Protein AF-A0A9E4QHS6-F1 (afdb_monomer_lite)

Structure (mmCIF, N/CA/C/O backbone):
data_AF-A0A9E4QHS6-F1
#
_entry.id   AF-A0A9E4QHS6-F1
#
loop_
_atom_site.group_PDB
_atom_site.id
_atom_site.type_symbol
_atom_site.label_atom_id
_atom_site.label_alt_id
_atom_site.label_comp_id
_atom_site.label_asym_id
_atom_site.label_entity_id
_atom_site.label_seq_id
_atom_site.pdbx_PDB_ins_code
_atom_site.Cartn_x
_atom_site.Cartn_y
_atom_site.Cartn_z
_atom_site.occupancy
_atom_site.B_iso_or_equiv
_atom_site.auth_seq_id
_atom_site.auth_comp_id
_atom_site.auth_asym_id
_atom_site.auth_atom_id
_atom_site.pdbx_PDB_model_num
ATOM 1 N N . MET A 1 1 ? -3.343 -1.477 -11.629 1.00 91.25 1 MET A N 1
ATOM 2 C CA . MET A 1 1 ? -1.962 -1.341 -11.120 1.00 91.25 1 MET A CA 1
ATOM 3 C C . MET A 1 1 ? -1.916 -1.953 -9.740 1.00 91.25 1 MET A C 1
ATOM 5 O O . MET A 1 1 ? -2.830 -1.691 -8.967 1.00 91.25 1 MET A O 1
ATOM 9 N N . LEU A 1 2 ? -0.896 -2.753 -9.442 1.00 93.88 2 LEU A N 1
ATOM 10 C CA . LEU A 1 2 ? -0.743 -3.361 -8.124 1.00 93.88 2 LEU A CA 1
ATOM 11 C C . LEU A 1 2 ? -0.202 -2.320 -7.134 1.00 93.88 2 LEU A C 1
ATOM 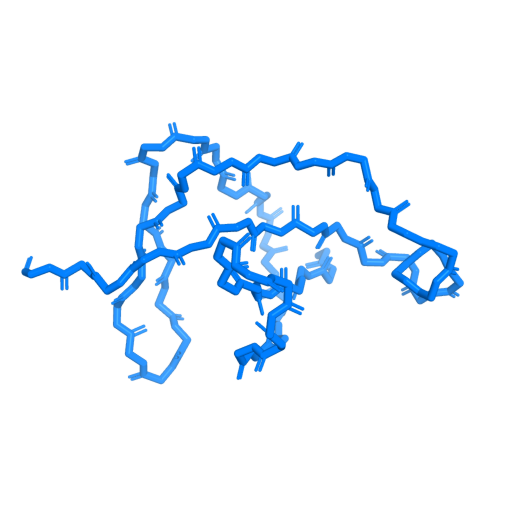13 O O . LEU A 1 2 ? 0.757 -1.610 -7.445 1.00 93.88 2 LEU A O 1
ATOM 17 N N . VAL A 1 3 ? -0.814 -2.224 -5.958 1.00 94.56 3 VAL A N 1
ATOM 18 C CA . VAL A 1 3 ? -0.332 -1.398 -4.847 1.00 94.56 3 VAL A CA 1
ATOM 19 C C . VAL A 1 3 ? -0.187 -2.240 -3.591 1.00 94.56 3 VAL A C 1
ATOM 21 O O . VAL A 1 3 ? -1.002 -3.121 -3.324 1.00 94.56 3 VAL A O 1
ATOM 24 N N . TRP A 1 4 ? 0.861 -1.955 -2.832 1.00 95.25 4 TRP A N 1
ATOM 25 C CA . TRP A 1 4 ? 1.175 -2.555 -1.546 1.00 95.25 4 TRP A CA 1
ATOM 26 C C . TRP A 1 4 ? 0.939 -1.533 -0.458 1.00 95.25 4 TRP A C 1
ATOM 28 O O . TRP A 1 4 ? 1.544 -0.465 -0.473 1.00 95.25 4 TRP A O 1
ATOM 38 N N . LEU A 1 5 ? 0.066 -1.870 0.478 1.00 94.75 5 LEU A N 1
ATOM 39 C CA . LEU A 1 5 ? -0.215 -1.054 1.638 1.00 94.75 5 LEU A CA 1
ATOM 40 C C . LEU A 1 5 ? 0.744 -1.481 2.742 1.00 94.75 5 LEU A C 1
ATOM 42 O O . LEU A 1 5 ? 0.785 -2.650 3.128 1.00 94.75 5 LEU A O 1
ATOM 46 N N . THR A 1 6 ? 1.510 -0.533 3.260 1.00 95.38 6 THR A N 1
ATOM 47 C CA . THR A 1 6 ? 2.400 -0.737 4.402 1.00 95.38 6 THR A CA 1
ATOM 48 C C . THR A 1 6 ? 2.091 0.278 5.489 1.00 95.38 6 THR A C 1
ATOM 50 O O . THR A 1 6 ? 1.588 1.362 5.214 1.00 95.38 6 THR A O 1
ATOM 53 N N . ARG A 1 7 ? 2.406 -0.036 6.741 1.00 93.94 7 ARG A N 1
ATOM 54 C CA . ARG A 1 7 ? 2.425 0.965 7.814 1.00 93.94 7 ARG A CA 1
ATOM 55 C C . ARG A 1 7 ? 3.718 1.778 7.772 1.00 93.94 7 ARG A C 1
ATOM 57 O O . ARG A 1 7 ? 4.646 1.435 7.041 1.00 93.94 7 ARG A O 1
ATOM 64 N N . GLU A 1 8 ? 3.778 2.844 8.567 1.00 91.81 8 GLU A N 1
ATOM 65 C CA . GLU A 1 8 ? 4.965 3.710 8.681 1.00 91.81 8 GLU A CA 1
ATOM 66 C C . GLU A 1 8 ? 6.217 2.956 9.156 1.00 91.81 8 GLU A C 1
ATOM 68 O O . GLU A 1 8 ? 7.334 3.322 8.805 1.00 91.81 8 GLU A O 1
ATOM 73 N N . ASP A 1 9 ? 6.040 1.864 9.902 1.00 90.94 9 ASP A N 1
ATOM 74 C CA . ASP A 1 9 ? 7.122 0.974 10.339 1.00 90.94 9 ASP A CA 1
ATOM 75 C C . ASP A 1 9 ? 7.562 -0.045 9.265 1.00 90.94 9 ASP A C 1
ATOM 77 O O . ASP A 1 9 ? 8.434 -0.877 9.515 1.00 90.94 9 ASP A O 1
ATOM 81 N N . GLY A 1 10 ? 6.970 0.007 8.066 1.00 88.44 10 GLY A N 1
ATOM 82 C CA . GLY A 1 10 ? 7.236 -0.917 6.963 1.00 88.44 10 GLY A CA 1
ATOM 83 C C . GLY A 1 10 ? 6.476 -2.243 7.045 1.00 88.44 10 GLY A C 1
ATOM 84 O O . GLY A 1 10 ? 6.665 -3.099 6.179 1.00 88.44 10 GLY A O 1
ATOM 85 N N . THR A 1 11 ? 5.600 -2.434 8.038 1.00 92.00 11 THR A N 1
ATOM 86 C CA . THR A 1 11 ? 4.772 -3.642 8.151 1.00 92.00 11 THR A CA 1
ATOM 87 C C . THR A 1 11 ? 3.802 -3.728 6.979 1.00 92.00 11 THR A C 1
ATOM 89 O O . THR A 1 11 ? 3.024 -2.803 6.747 1.00 92.00 11 THR A O 1
ATOM 92 N N . PHE A 1 12 ? 3.813 -4.853 6.262 1.00 92.62 12 PHE A N 1
ATOM 93 C CA . PHE A 1 12 ? 2.842 -5.134 5.208 1.00 92.62 12 PHE A CA 1
ATOM 94 C C . PHE A 1 12 ? 1.427 -5.245 5.789 1.00 92.62 12 PHE A C 1
ATOM 96 O O . PHE A 1 12 ? 1.201 -5.969 6.758 1.00 92.62 12 PHE A O 1
ATOM 103 N N . VAL A 1 13 ? 0.488 -4.516 5.190 1.00 93.50 13 VAL A N 1
ATOM 104 C CA . VAL A 1 13 ? -0.930 -4.516 5.560 1.00 93.50 13 VAL A CA 1
ATOM 105 C C . VAL A 1 13 ? -1.707 -5.391 4.593 1.00 93.50 13 VAL A C 1
ATOM 107 O O . VAL A 1 13 ? -2.326 -6.360 5.020 1.00 93.50 13 VAL A O 1
ATOM 110 N N . ASP A 1 14 ? -1.679 -5.037 3.308 1.00 94.44 14 ASP A N 1
ATOM 111 C CA . ASP A 1 14 ? -2.423 -5.731 2.259 1.00 94.44 14 ASP A CA 1
ATOM 112 C C . ASP A 1 14 ? -1.903 -5.342 0.863 1.00 94.44 14 ASP A C 1
ATOM 114 O O . ASP A 1 14 ? -1.129 -4.392 0.713 1.00 94.44 14 ASP A O 1
ATOM 118 N N . GLU A 1 15 ? -2.359 -6.037 -0.175 1.00 93.12 15 GLU A N 1
ATOM 119 C CA . GLU A 1 15 ? -2.130 -5.670 -1.570 1.00 93.12 15 GLU A CA 1
ATOM 120 C C . GLU A 1 15 ? -3.433 -5.656 -2.371 1.00 93.12 15 GLU A C 1
ATOM 122 O O . GLU A 1 15 ? -4.329 -6.472 -2.176 1.00 93.12 15 GLU A O 1
ATOM 127 N N . THR A 1 16 ? -3.560 -4.714 -3.305 1.00 94.56 16 THR A N 1
ATOM 128 C CA . THR A 1 16 ? -4.747 -4.643 -4.163 1.00 94.56 16 THR A CA 1
ATOM 129 C C . THR A 1 16 ? -4.431 -4.067 -5.535 1.00 94.56 16 THR A C 1
ATOM 131 O O . THR A 1 16 ? -3.416 -3.399 -5.741 1.00 94.56 16 THR A O 1
ATOM 134 N N . ASN A 1 17 ? -5.323 -4.310 -6.493 1.00 94.62 17 ASN A N 1
ATOM 135 C CA . ASN A 1 17 ? -5.266 -3.672 -7.797 1.00 94.62 17 ASN A CA 1
ATOM 136 C C . ASN A 1 17 ? -6.154 -2.432 -7.820 1.00 94.62 17 ASN A C 1
ATOM 138 O O . ASN A 1 17 ? -7.356 -2.511 -7.588 1.00 94.62 17 ASN A O 1
ATOM 142 N N . VAL A 1 18 ? -5.561 -1.298 -8.179 1.00 92.38 18 VAL A N 1
ATOM 143 C CA . VAL A 1 18 ? -6.260 -0.023 -8.354 1.00 92.38 18 VAL A CA 1
ATOM 144 C C . VAL A 1 18 ? -6.189 0.443 -9.802 1.00 92.38 18 VAL A C 1
ATOM 146 O O . VAL A 1 18 ? -5.200 0.201 -10.504 1.00 92.38 18 VAL A O 1
ATOM 149 N N . GLU A 1 19 ? -7.225 1.138 -10.260 1.00 92.62 19 GLU A N 1
ATOM 150 C CA . GLU A 1 19 ? -7.219 1.797 -11.572 1.00 92.62 19 GLU A CA 1
ATOM 151 C C . GLU A 1 19 ? -6.274 3.001 -11.589 1.00 92.62 19 GLU A C 1
ATOM 153 O O . GLU A 1 19 ? -5.581 3.240 -12.575 1.00 92.62 19 GLU A O 1
ATOM 158 N N . LYS A 1 20 ? -6.205 3.720 -10.465 1.00 91.44 20 LYS A N 1
ATOM 159 C CA . LYS A 1 20 ? -5.333 4.869 -10.230 1.00 91.44 20 LYS A CA 1
ATOM 160 C C . LYS A 1 20 ? -4.687 4.723 -8.857 1.00 91.44 20 LYS A C 1
ATOM 162 O O . LYS A 1 20 ? -5.371 4.392 -7.894 1.00 91.44 20 LYS A O 1
ATOM 167 N N . VAL A 1 21 ? -3.383 4.976 -8.770 1.00 91.44 21 VAL A N 1
ATOM 168 C CA . VAL A 1 21 ? -2.689 4.986 -7.479 1.00 91.44 21 VAL A CA 1
ATOM 169 C C . VAL A 1 21 ? -3.162 6.200 -6.669 1.00 91.44 21 VAL A C 1
ATOM 171 O O . VAL A 1 21 ? -3.068 7.315 -7.192 1.00 91.44 21 VAL A O 1
ATOM 174 N N . PRO A 1 22 ? -3.687 6.006 -5.445 1.00 93.38 22 PRO A N 1
ATOM 175 C CA . PRO A 1 22 ? -4.091 7.112 -4.587 1.00 93.38 22 PRO A CA 1
ATOM 176 C C . PRO A 1 22 ? -2.881 7.952 -4.175 1.00 93.38 22 PRO A C 1
ATOM 178 O O . PRO A 1 22 ? -1.815 7.419 -3.860 1.00 93.38 22 PRO A O 1
ATOM 181 N N . ALA A 1 23 ? -3.053 9.268 -4.179 1.00 94.25 23 ALA A N 1
ATOM 182 C CA . ALA A 1 23 ? -2.052 10.212 -3.708 1.00 94.25 23 ALA A CA 1
ATOM 183 C C . ALA A 1 23 ? -2.060 10.331 -2.175 1.00 94.25 23 ALA A C 1
ATOM 185 O O . ALA A 1 23 ? -3.002 9.917 -1.499 1.00 94.25 23 ALA A O 1
ATOM 186 N N . VAL A 1 24 ? -1.019 10.955 -1.621 1.00 95.62 24 VAL A N 1
ATOM 187 C CA . VAL A 1 24 ? -0.970 11.306 -0.194 1.00 95.62 24 VAL A CA 1
ATOM 188 C C . VAL A 1 24 ? -2.183 12.162 0.184 1.00 95.62 24 VAL A C 1
ATOM 190 O O . VAL A 1 24 ? -2.499 13.144 -0.487 1.00 95.62 24 VAL A O 1
ATOM 193 N N . GLY A 1 25 ? -2.863 11.779 1.264 1.00 95.25 25 GLY A N 1
ATOM 194 C CA . GLY A 1 25 ? -4.108 12.384 1.735 1.00 95.25 25 GLY A CA 1
ATOM 195 C C . GLY A 1 25 ? -5.380 11.751 1.165 1.00 95.25 25 GLY A C 1
ATOM 196 O O . GLY A 1 25 ? -6.445 11.946 1.750 1.00 95.25 25 GLY A O 1
ATOM 197 N N . GLU A 1 26 ? -5.294 10.969 0.083 1.00 95.88 26 GLU A N 1
ATOM 198 C CA . GLU A 1 26 ? -6.429 10.193 -0.426 1.00 95.88 26 GLU A CA 1
ATOM 199 C C . GLU A 1 26 ? -6.654 8.917 0.401 1.00 95.88 26 GLU A C 1
ATOM 201 O O . GLU A 1 26 ? -5.783 8.438 1.135 1.00 95.88 26 GLU A O 1
ATOM 206 N N . GLU A 1 27 ? -7.859 8.361 0.286 1.00 95.19 27 GLU A N 1
ATOM 207 C CA . GLU A 1 27 ? -8.266 7.147 0.989 1.00 95.19 27 GLU A CA 1
ATOM 208 C C . GLU A 1 27 ? -8.355 5.960 0.031 1.00 95.19 27 GLU A C 1
ATOM 210 O O . GLU A 1 27 ? -8.730 6.091 -1.135 1.00 95.19 27 GLU A O 1
ATOM 215 N N . ILE A 1 28 ? -8.034 4.780 0.547 1.00 93.94 28 ILE A N 1
ATOM 216 C CA . ILE A 1 28 ? -8.143 3.503 -0.144 1.00 93.94 28 ILE A CA 1
ATOM 217 C C . ILE A 1 28 ? -8.894 2.515 0.747 1.00 93.94 28 ILE A C 1
ATOM 219 O O . ILE A 1 28 ? -8.696 2.464 1.961 1.00 93.94 28 ILE A O 1
ATOM 223 N N . VAL A 1 29 ? -9.790 1.733 0.148 1.00 92.94 29 VAL A N 1
ATOM 224 C CA . VAL A 1 29 ? -10.587 0.732 0.864 1.00 92.94 29 VAL A CA 1
ATOM 225 C C . VAL A 1 29 ? -10.114 -0.655 0.454 1.00 92.94 29 VAL A C 1
ATOM 227 O O . VAL A 1 29 ? -10.331 -1.077 -0.680 1.00 92.94 29 VAL A O 1
ATOM 230 N N . VAL A 1 30 ? -9.473 -1.358 1.388 1.00 89.94 30 VAL A N 1
ATOM 231 C CA . VAL A 1 30 ? -9.015 -2.747 1.234 1.00 89.94 30 VAL A CA 1
ATOM 232 C C . VAL A 1 30 ? -9.316 -3.480 2.532 1.00 89.94 30 VAL A C 1
ATOM 234 O O . VAL A 1 30 ? -8.585 -3.337 3.512 1.00 89.94 30 VAL A O 1
ATOM 237 N N . GLY A 1 31 ? -10.462 -4.168 2.571 1.00 89.50 31 GLY A N 1
ATOM 238 C CA . GLY A 1 31 ? -11.058 -4.730 3.792 1.00 89.50 31 GLY A CA 1
ATOM 239 C C . GLY A 1 31 ? -11.544 -3.649 4.770 1.00 89.50 31 GLY A C 1
ATOM 240 O O . GLY A 1 31 ? -12.732 -3.568 5.070 1.00 89.50 31 GLY A O 1
ATOM 241 N N . SER A 1 32 ? -10.627 -2.781 5.191 1.00 92.12 32 SER A N 1
ATOM 242 C CA 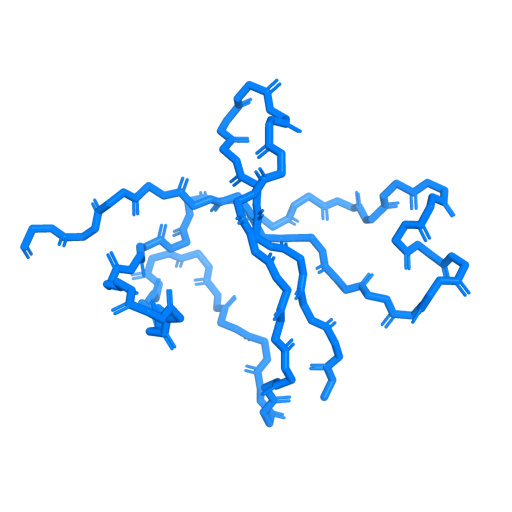. SER A 1 32 ? -10.820 -1.579 6.000 1.00 92.12 32 SER A CA 1
ATOM 243 C C . SER A 1 32 ? -10.528 -0.313 5.187 1.00 92.12 32 SER A C 1
ATOM 245 O O . SER A 1 32 ? -9.925 -0.365 4.110 1.00 92.12 32 SER A O 1
ATOM 247 N N . ARG A 1 33 ? -10.955 0.844 5.703 1.00 94.75 33 ARG A N 1
ATOM 248 C CA . ARG A 1 33 ? -10.613 2.147 5.129 1.00 94.75 33 ARG A CA 1
ATOM 249 C C . ARG A 1 33 ? -9.256 2.611 5.658 1.00 94.75 33 ARG A C 1
ATOM 251 O O . ARG A 1 33 ? -9.020 2.632 6.865 1.00 94.75 33 ARG A O 1
ATOM 258 N N . TRP A 1 34 ? -8.390 3.007 4.740 1.00 95.75 34 TRP A N 1
ATOM 259 C CA . TRP A 1 34 ? -7.036 3.463 5.011 1.00 95.75 34 TRP A CA 1
ATOM 260 C C . TRP A 1 34 ? -6.806 4.813 4.338 1.00 95.75 34 TRP A C 1
ATOM 262 O O . TRP A 1 34 ? -7.302 5.046 3.239 1.00 95.75 34 TRP A O 1
ATOM 272 N N . ARG A 1 35 ? -6.035 5.696 4.967 1.00 96.69 35 ARG A N 1
ATOM 273 C CA . ARG A 1 35 ? -5.578 6.960 4.382 1.00 96.69 35 ARG A CA 1
ATOM 274 C C . ARG A 1 35 ? -4.109 6.845 4.011 1.00 96.69 35 ARG A C 1
ATOM 276 O O . ARG A 1 35 ? -3.309 6.425 4.844 1.00 96.69 35 ARG A O 1
ATOM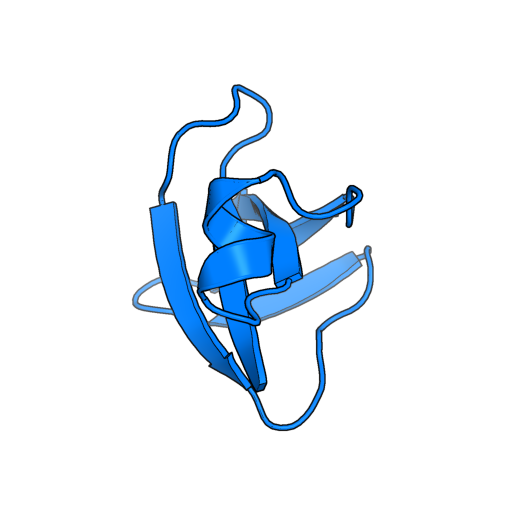 283 N N . VAL A 1 36 ? -3.756 7.242 2.791 1.00 96.69 36 VAL A N 1
ATOM 284 C CA . VAL A 1 36 ? -2.362 7.283 2.335 1.00 96.69 36 VAL A CA 1
ATOM 285 C C . VAL A 1 36 ? -1.655 8.461 2.992 1.00 96.69 36 VAL A C 1
ATOM 287 O O . VAL A 1 36 ? -2.117 9.598 2.909 1.00 96.69 36 VAL A O 1
ATOM 290 N N . VAL A 1 37 ? -0.533 8.184 3.645 1.00 97.12 37 VAL A N 1
ATOM 291 C CA . VAL A 1 37 ? 0.298 9.186 4.327 1.00 97.12 37 VAL A CA 1
ATOM 292 C C . VAL A 1 37 ? 1.636 9.402 3.636 1.00 97.12 37 VAL A C 1
ATOM 294 O O . VAL A 1 37 ? 2.186 10.493 3.735 1.00 97.12 37 VAL A O 1
ATOM 297 N N . ASP A 1 38 ? 2.125 8.409 2.890 1.00 96.19 38 ASP A N 1
ATOM 298 C CA . ASP A 1 38 ? 3.342 8.534 2.090 1.00 96.19 38 ASP A CA 1
ATOM 299 C C . ASP A 1 38 ? 3.315 7.595 0.870 1.00 96.19 38 ASP A C 1
ATOM 301 O O . ASP A 1 38 ? 2.617 6.577 0.851 1.00 96.19 38 ASP A O 1
ATOM 305 N N . THR A 1 39 ? 4.084 7.942 -0.160 1.00 93.50 39 THR A N 1
ATOM 306 C CA . THR A 1 39 ? 4.254 7.167 -1.399 1.00 93.50 39 THR A CA 1
ATOM 307 C C . THR A 1 39 ? 5.745 6.988 -1.690 1.00 93.50 39 THR A C 1
ATOM 309 O O . THR A 1 39 ? 6.283 7.627 -2.605 1.00 93.50 39 THR A O 1
ATOM 312 N N . PRO A 1 40 ? 6.455 6.168 -0.897 1.00 91.56 40 PRO A N 1
ATOM 313 C CA . PRO A 1 40 ? 7.886 5.984 -1.057 1.00 91.56 40 PRO A CA 1
ATOM 314 C C . PRO A 1 40 ? 8.213 5.258 -2.365 1.00 91.56 40 PRO A C 1
ATOM 316 O O . PRO A 1 40 ? 7.386 4.574 -2.976 1.00 91.56 40 PRO A O 1
ATOM 319 N N . ALA A 1 41 ? 9.474 5.362 -2.784 1.00 87.12 41 ALA A N 1
ATOM 320 C CA . ALA A 1 41 ? 9.962 4.562 -3.897 1.00 87.12 41 ALA A CA 1
ATOM 321 C C . ALA A 1 41 ? 9.806 3.061 -3.572 1.00 87.12 41 ALA A C 1
ATOM 323 O O . ALA A 1 41 ? 10.164 2.634 -2.471 1.00 87.12 41 ALA A O 1
ATOM 324 N N . PRO A 1 42 ? 9.319 2.236 -4.517 1.00 85.25 42 PRO A N 1
ATOM 325 C CA . PRO A 1 42 ? 9.116 0.819 -4.264 1.00 85.25 42 PRO A CA 1
ATOM 326 C C . PRO A 1 42 ? 10.445 0.129 -3.933 1.00 85.25 42 PRO A C 1
ATOM 328 O O . PRO A 1 42 ? 11.464 0.343 -4.604 1.00 85.25 42 PRO A O 1
ATOM 331 N N . ASN A 1 43 ? 10.426 -0.716 -2.901 1.00 85.25 43 ASN A N 1
ATOM 332 C CA . ASN A 1 43 ? 11.568 -1.554 -2.542 1.00 85.25 43 ASN A CA 1
ATOM 333 C C . ASN A 1 43 ? 11.838 -2.614 -3.633 1.00 85.25 43 ASN A C 1
ATOM 335 O O . ASN A 1 43 ? 11.070 -2.762 -4.586 1.00 85.25 43 ASN A O 1
ATOM 339 N N . GLU A 1 44 ? 12.945 -3.356 -3.528 1.00 88.50 44 GLU A N 1
ATOM 340 C CA . GLU A 1 44 ? 13.305 -4.353 -4.551 1.00 88.50 44 GLU A CA 1
ATOM 341 C C . GLU A 1 44 ? 12.210 -5.402 -4.785 1.00 88.50 44 GLU A C 1
ATOM 343 O O . GLU A 1 44 ? 12.023 -5.854 -5.914 1.00 88.50 44 GLU A O 1
ATOM 348 N N . GLN A 1 45 ? 11.469 -5.769 -3.740 1.00 86.00 45 GLN A N 1
ATOM 349 C CA . GLN A 1 45 ? 10.405 -6.762 -3.824 1.00 86.00 45 GLN A CA 1
ATOM 350 C C . GLN A 1 45 ? 9.184 -6.217 -4.577 1.00 86.00 45 GLN A C 1
ATOM 352 O O . GLN A 1 45 ? 8.745 -6.830 -5.549 1.00 86.00 45 GLN A O 1
ATOM 357 N N . ALA A 1 46 ? 8.710 -5.026 -4.209 1.00 86.94 46 ALA A N 1
ATOM 358 C CA . ALA A 1 46 ? 7.623 -4.334 -4.892 1.00 86.94 46 ALA A CA 1
ATOM 359 C C . ALA A 1 46 ? 7.977 -4.059 -6.363 1.00 86.94 46 ALA A C 1
ATOM 361 O O . ALA A 1 46 ? 7.166 -4.307 -7.254 1.00 86.94 46 ALA A O 1
ATOM 362 N N . LYS A 1 47 ? 9.230 -3.670 -6.651 1.00 88.00 47 LYS A N 1
ATOM 363 C CA . LYS A 1 47 ? 9.729 -3.503 -8.028 1.00 88.00 47 LYS A CA 1
ATOM 364 C C . LYS A 1 47 ? 9.634 -4.786 -8.850 1.00 88.00 47 LYS A C 1
ATOM 366 O O . LYS A 1 47 ? 9.190 -4.727 -9.993 1.00 88.00 47 LYS A O 1
ATOM 371 N N . ARG A 1 48 ? 10.025 -5.939 -8.292 1.00 90.25 48 ARG A N 1
ATOM 372 C CA . ARG A 1 48 ? 9.936 -7.241 -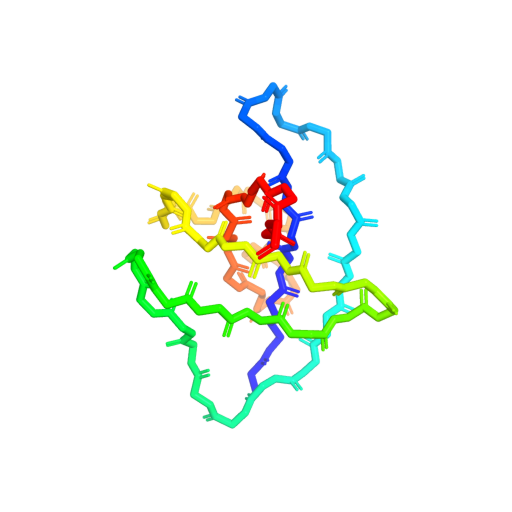8.987 1.00 90.25 48 ARG A CA 1
ATOM 373 C C . ARG A 1 48 ? 8.498 -7.625 -9.325 1.00 90.25 48 ARG A C 1
ATOM 375 O O . ARG A 1 48 ? 8.278 -8.293 -10.328 1.00 90.25 48 ARG A O 1
ATOM 382 N N . MET A 1 49 ? 7.541 -7.191 -8.511 1.00 86.81 49 MET A N 1
ATOM 383 C CA . MET A 1 49 ? 6.116 -7.462 -8.707 1.00 86.81 49 MET A CA 1
ATOM 384 C C . MET A 1 49 ? 5.389 -6.378 -9.513 1.00 86.81 49 MET A C 1
ATOM 386 O O . MET A 1 49 ? 4.200 -6.518 -9.787 1.00 86.81 49 MET A O 1
ATOM 390 N N . GLY A 1 50 ? 6.074 -5.296 -9.898 1.00 89.69 50 GLY A N 1
ATOM 391 C CA . GLY A 1 50 ? 5.431 -4.143 -10.531 1.00 89.69 50 GLY A CA 1
ATOM 392 C C . GLY A 1 50 ? 4.440 -3.424 -9.607 1.00 89.69 50 GLY A C 1
ATOM 393 O O . GLY A 1 50 ? 3.514 -2.777 -10.097 1.00 89.69 50 GLY A O 1
ATOM 394 N N . ALA A 1 51 ? 4.616 -3.554 -8.289 1.00 92.88 51 ALA A N 1
ATOM 395 C CA . ALA A 1 51 ? 3.795 -2.909 -7.277 1.00 92.88 51 ALA A CA 1
ATOM 396 C C . ALA A 1 51 ? 4.347 -1.525 -6.909 1.00 92.88 51 ALA A C 1
ATOM 398 O O . ALA A 1 51 ? 5.561 -1.332 -6.794 1.00 92.88 51 ALA A O 1
ATOM 399 N N . GLN A 1 52 ? 3.452 -0.567 -6.672 1.00 93.94 52 GLN A N 1
ATOM 400 C CA . GLN A 1 52 ? 3.795 0.673 -5.971 1.00 93.94 52 GLN A CA 1
ATOM 401 C C . GLN A 1 52 ? 3.548 0.519 -4.471 1.00 93.94 52 GLN A 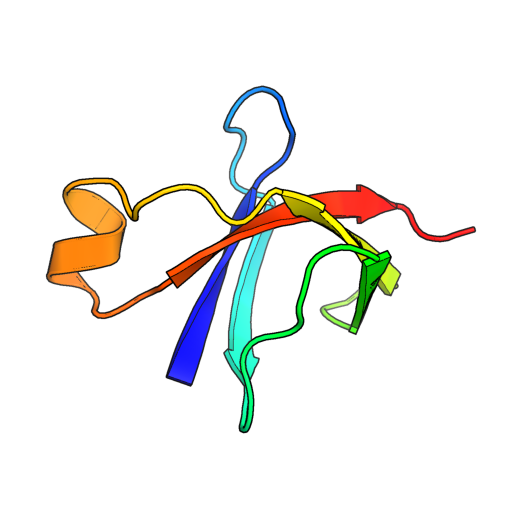C 1
ATOM 403 O O . GLN A 1 52 ? 2.638 -0.201 -4.072 1.00 93.94 52 GLN A O 1
ATOM 408 N N . VAL A 1 53 ? 4.349 1.183 -3.639 1.00 94.75 53 VAL A N 1
ATOM 409 C CA . VAL A 1 53 ? 4.214 1.113 -2.178 1.00 94.75 53 VAL A CA 1
ATOM 410 C C . VAL A 1 53 ? 3.489 2.358 -1.683 1.00 94.75 53 VAL A C 1
ATOM 412 O O . VAL A 1 53 ? 3.872 3.477 -2.015 1.00 94.75 53 VAL A O 1
ATOM 415 N N . LEU A 1 54 ? 2.446 2.141 -0.891 1.00 95.69 54 LEU A N 1
ATOM 416 C CA . LEU A 1 54 ? 1.654 3.161 -0.224 1.00 95.69 54 LEU A CA 1
ATOM 417 C C . LEU A 1 54 ? 1.797 2.963 1.276 1.00 95.69 54 LEU A C 1
ATOM 419 O O . LEU A 1 54 ? 1.427 1.914 1.803 1.00 95.69 54 LEU A O 1
ATOM 423 N N . VAL A 1 55 ? 2.292 3.980 1.968 1.00 96.44 55 VAL A N 1
ATOM 424 C CA . VAL A 1 55 ? 2.260 3.994 3.426 1.00 96.44 55 VAL A CA 1
ATOM 425 C C . VAL A 1 55 ? 0.895 4.502 3.849 1.00 96.44 55 VAL A C 1
ATOM 427 O O . VAL A 1 55 ? 0.446 5.552 3.382 1.00 96.44 55 VAL A O 1
ATOM 430 N N . VAL A 1 56 ? 0.223 3.756 4.718 1.00 96.56 56 VAL A N 1
ATOM 431 C CA . VAL A 1 56 ? -1.150 4.031 5.124 1.00 96.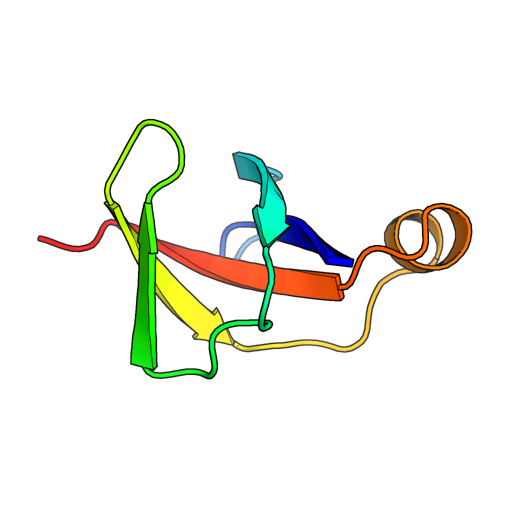56 56 VAL A CA 1
ATOM 432 C C . VAL A 1 56 ? -1.340 4.022 6.635 1.00 96.56 56 VAL A C 1
ATOM 434 O O . VAL A 1 56 ? -0.644 3.323 7.373 1.00 96.56 56 VAL A O 1
ATOM 437 N N . GLN A 1 57 ? -2.362 4.749 7.075 1.00 96.56 57 GLN A N 1
ATOM 438 C CA . GLN A 1 57 ? -2.896 4.708 8.435 1.00 96.56 57 GLN A CA 1
ATOM 439 C C . GLN A 1 57 ? -4.407 4.434 8.409 1.00 96.56 57 GLN A C 1
ATOM 441 O O . GLN A 1 57 ? -5.044 4.702 7.385 1.00 96.56 57 GLN A O 1
ATOM 446 N N . PRO A 1 58 ? -5.008 3.892 9.484 1.00 94.56 58 PRO A N 1
ATOM 447 C CA . PRO A 1 58 ? -6.458 3.740 9.562 1.00 94.56 58 PRO A CA 1
ATOM 448 C C . PRO A 1 58 ? -7.154 5.083 9.317 1.00 94.56 58 PRO A C 1
ATOM 450 O O . PRO A 1 58 ? -6.755 6.096 9.890 1.00 94.56 58 PRO A O 1
ATOM 453 N N . ALA A 1 59 ? -8.165 5.097 8.453 1.00 89.06 59 ALA A N 1
ATOM 454 C CA . ALA A 1 59 ? -9.021 6.265 8.287 1.00 89.06 59 ALA A CA 1
ATOM 455 C C . ALA A 1 59 ? -10.222 6.121 9.230 1.00 89.06 59 ALA A C 1
ATOM 457 O O . ALA A 1 59 ? -10.961 5.139 9.124 1.00 89.06 59 ALA A O 1
ATOM 458 N N . GLU A 1 60 ? -10.366 7.067 10.159 1.00 75.94 60 GLU A N 1
ATOM 459 C CA . GLU A 1 60 ? -11.527 7.185 11.056 1.00 75.94 60 GLU A CA 1
ATOM 460 C C . GLU A 1 60 ? -12.818 7.540 10.300 1.00 75.94 60 GLU A C 1
ATOM 462 O O . GLU A 1 60 ? -12.755 8.338 9.333 1.00 75.94 60 GLU A O 1
#

Radius of gyration: 10.27 Å; chains: 1; bounding box: 25×20×23 Å

Sequence (60 aa):
MLVWLTREDGTFVDETNVEKVPAVGEEIVVGSRWRVVDTPAPNEQAKRMGAQVLVVQPAE

Secondary structure (DSSP, 8-state):
-EEEEE-TT--EEEEEE-SSPPPTT-EEEESEEEEEEE-PPPPHHHHHHTEEEEEEEE--

Foldseek 3Di:
DKEWEAAPVRHTDDIDDDPDDDDQQDWDDDVAIKGFHDFDQDDPVCVVVVYTYTHIDGDD

pLDDT: mean 92.39, std 3.78, range [75.94, 97.12]